Protein AF-A0A946UTT1-F1 (afdb_monomer)

Nearest PDB structures (foldseek):
  8s7z-assembly2_C  TM=9.589E-01  e=4.850E-02  metagenome
  8s7z-assembly1_B  TM=9.622E-01  e=6.773E-02  metagenome
  8s7z-assembly1_A  TM=9.547E-01  e=8.461E-02  metagenome
  8s7z-assembly2_D  TM=9.545E-01  e=8.461E-02  metagenome
  4bpd-assembly2_D  TM=2.878E-01  e=1.806E+00  Escherichia coli K-12

pLDDT: mean 74.48, std 25.97, range [33.56, 98.62]

Secondary structure (DSSP, 8-state):
----------------------TT---------------------------S---GGGTTTS-HHHHHHHHHTTSS-HHHHHHHHHHHHHHHHHHH---S---HHHHHHHHHHHHHHHHTT----TTTT--------

Mean predicted aligned error: 16.3 Å

Sequence (137 aa):
MRNDPRRFRLTTGQSKRIDGFTRRRFLTLTGGVALASVVPGCSRDDHASPSGPAPKDELHYATLTDVAQKIKSR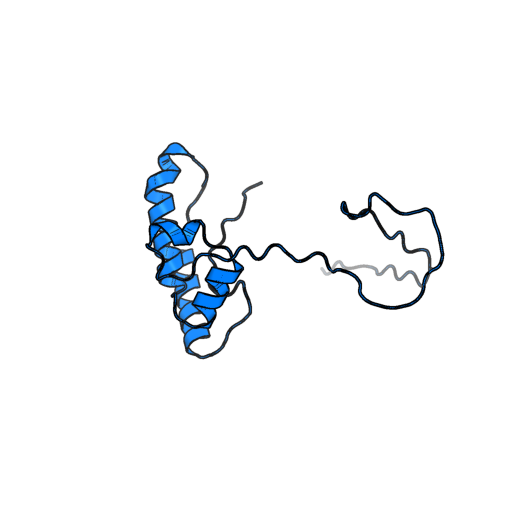ELSPVELTKSLLSRIEAVDSRLKSYVTVTSERALAAARVAEDEIASGVYRGPMHGIPVAVKDL

Foldseek 3Di:
DDDDDDDDDDDDDDDDDPDDDDVPDPDDDDDDDDDDDDDPPPPPPPPPDPPDPDDLVCLVVDDLQVVLVCCLVVVDQLLNSLVSVVVVCVVPCVPVVPDPDDPSVVSNVQSVVLRVCSVVVNDPDSCRSPDDDDDDD

Radius of gyration: 24.22 Å; Cα contacts (8 Å, |Δi|>4): 68; chains: 1; bounding box: 53×68×56 Å

Solvent-accessible surface area (backbone atoms only — not comparable to full-atom values): 9534 Å² total; per-residue (Å²): 135,87,87,84,85,79,90,83,86,80,80,88,78,92,76,78,88,81,82,81,84,66,98,83,74,92,79,85,87,89,86,83,91,80,82,84,87,79,80,82,67,82,73,72,80,76,79,73,71,80,91,61,91,68,58,83,85,45,66,88,74,53,52,66,66,60,52,29,50,32,41,74,71,63,79,37,54,25,43,58,54,44,51,52,53,51,54,48,44,71,76,47,34,88,78,66,66,77,70,94,73,84,59,63,69,62,54,47,52,53,13,46,55,36,41,54,35,45,74,74,67,56,70,86,52,72,66,61,40,57,84,81,87,81,86,88,130

Structure (mmCIF, N/CA/C/O backbone):
data_AF-A0A946UTT1-F1
#
_entry.id   AF-A0A946UTT1-F1
#
loop_
_atom_site.group_PDB
_atom_site.id
_atom_site.type_symbol
_atom_site.label_atom_id
_atom_site.label_alt_id
_atom_site.label_comp_id
_atom_site.label_asym_id
_atom_site.label_entity_id
_atom_site.label_seq_id
_atom_site.pdbx_PDB_ins_code
_atom_site.Cartn_x
_atom_site.Cartn_y
_atom_site.Cartn_z
_atom_site.occupancy
_atom_site.B_iso_or_equiv
_atom_site.auth_seq_id
_atom_site.auth_comp_id
_atom_site.auth_asym_id
_atom_site.auth_atom_id
_atom_site.pdbx_PDB_model_num
ATOM 1 N N . MET A 1 1 ? 4.712 -48.414 9.205 1.00 42.16 1 MET A N 1
ATOM 2 C CA . MET A 1 1 ? 6.094 -48.011 8.869 1.00 42.16 1 MET A CA 1
ATOM 3 C C . MET A 1 1 ? 6.134 -46.477 8.877 1.00 42.16 1 MET A C 1
ATOM 5 O O . MET A 1 1 ? 5.952 -45.887 7.833 1.00 42.16 1 MET A O 1
ATOM 9 N N . ARG A 1 2 ? 6.106 -45.706 9.973 1.00 43.25 2 ARG A N 1
ATOM 10 C CA . ARG A 1 2 ? 6.830 -45.712 11.260 1.00 43.25 2 ARG A CA 1
ATOM 11 C C . ARG A 1 2 ? 8.328 -45.947 11.102 1.00 43.25 2 ARG A C 1
ATOM 13 O O . ARG A 1 2 ? 8.760 -47.090 11.156 1.00 43.25 2 ARG A O 1
ATOM 20 N N . ASN A 1 3 ? 9.066 -44.853 10.918 1.00 35.28 3 ASN A N 1
ATOM 21 C CA . ASN A 1 3 ? 10.494 -44.783 11.194 1.00 35.28 3 ASN A CA 1
ATOM 22 C C . ASN A 1 3 ? 10.830 -43.406 11.801 1.00 35.28 3 ASN A C 1
ATOM 24 O O . ASN A 1 3 ? 11.163 -42.459 11.098 1.00 35.28 3 ASN A O 1
A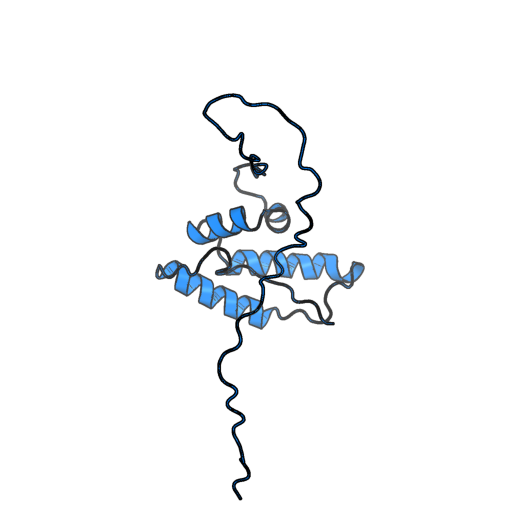TOM 28 N N . ASP A 1 4 ? 10.652 -43.318 13.117 1.00 49.66 4 ASP A N 1
ATOM 29 C CA . ASP A 1 4 ? 11.376 -42.416 14.016 1.00 49.66 4 ASP A CA 1
ATOM 30 C C . ASP A 1 4 ? 12.181 -43.335 14.939 1.00 49.66 4 ASP A C 1
ATOM 32 O O . ASP A 1 4 ? 11.595 -44.224 15.575 1.00 49.66 4 ASP A O 1
ATOM 36 N N . PRO A 1 5 ? 13.513 -43.186 14.969 1.00 44.62 5 PRO A N 1
ATOM 37 C CA . PRO A 1 5 ? 14.217 -43.508 16.191 1.00 44.62 5 PRO A CA 1
ATOM 38 C C . PRO A 1 5 ? 15.305 -42.484 16.560 1.00 44.62 5 PRO A C 1
ATOM 40 O O . PRO A 1 5 ? 16.405 -42.493 16.014 1.00 44.62 5 PRO A O 1
ATOM 43 N N . ARG A 1 6 ? 15.032 -41.812 17.688 1.00 44.47 6 ARG A N 1
ATOM 44 C CA . ARG A 1 6 ? 15.965 -41.457 18.788 1.00 44.47 6 ARG A CA 1
ATOM 45 C C . ARG A 1 6 ? 16.674 -40.106 18.616 1.00 44.47 6 ARG A C 1
ATOM 47 O O . ARG A 1 6 ? 17.670 -39.977 17.925 1.00 44.47 6 ARG A O 1
ATOM 54 N N . ARG A 1 7 ? 16.184 -39.037 19.254 1.00 42.88 7 ARG A N 1
ATOM 55 C CA . ARG A 1 7 ? 16.236 -38.770 20.713 1.00 42.88 7 ARG A CA 1
ATOM 56 C C . ARG A 1 7 ? 17.674 -38.810 21.245 1.00 42.88 7 ARG A C 1
ATOM 58 O O . ARG A 1 7 ? 18.050 -39.734 21.958 1.00 42.88 7 ARG A O 1
ATOM 65 N N . PHE A 1 8 ? 18.447 -37.769 20.939 1.00 38.56 8 PHE A N 1
ATOM 66 C CA . PHE A 1 8 ? 19.688 -37.464 21.647 1.00 38.56 8 PHE A CA 1
ATOM 67 C C . PHE A 1 8 ? 19.450 -36.260 22.564 1.00 38.56 8 PHE A C 1
ATOM 69 O O . PHE A 1 8 ? 19.428 -35.106 22.147 1.00 38.56 8 PHE A O 1
ATOM 76 N N . ARG A 1 9 ? 19.164 -36.569 23.830 1.00 36.56 9 ARG A N 1
ATOM 77 C CA . ARG A 1 9 ? 19.050 -35.612 24.929 1.00 36.56 9 ARG A CA 1
ATOM 78 C C . ARG A 1 9 ? 20.452 -35.469 25.515 1.00 36.56 9 ARG A C 1
ATOM 80 O O . ARG A 1 9 ? 20.884 -36.365 26.232 1.00 36.56 9 ARG A O 1
ATOM 87 N N . LEU A 1 10 ? 21.152 -34.379 25.208 1.00 42.41 10 LEU A N 1
ATOM 88 C CA . LEU A 1 10 ? 22.338 -33.979 25.962 1.00 42.41 10 LEU A CA 1
ATOM 89 C C . LEU A 1 10 ? 21.962 -32.861 26.926 1.00 42.41 10 LEU A C 1
ATOM 91 O O . LEU A 1 10 ? 21.425 -31.819 26.561 1.00 42.41 10 LEU A O 1
ATOM 95 N N . THR A 1 11 ? 22.198 -33.172 28.187 1.00 35.66 11 THR A N 1
ATOM 96 C CA . THR A 1 11 ? 22.093 -32.318 29.355 1.00 35.66 11 THR A CA 1
ATOM 97 C C . THR A 1 11 ? 23.193 -31.260 29.352 1.00 35.66 11 THR A C 1
ATOM 99 O O . THR A 1 11 ? 24.346 -31.570 29.081 1.00 35.66 11 THR A O 1
ATOM 102 N N . THR A 1 12 ? 22.791 -30.040 29.702 1.00 41.97 12 THR A N 1
ATOM 103 C CA . THR A 1 12 ? 23.521 -29.003 30.445 1.00 41.97 12 THR A CA 1
ATOM 104 C C . THR A 1 12 ? 25.034 -28.889 30.233 1.00 41.97 12 THR A C 1
ATOM 106 O O . THR A 1 12 ? 25.822 -29.650 30.784 1.00 41.97 12 THR A O 1
ATOM 109 N N . GLY A 1 13 ? 25.432 -27.804 29.570 1.00 33.97 13 GLY A N 1
ATOM 110 C CA . GLY A 1 13 ? 26.804 -27.310 29.544 1.00 33.97 13 GLY A CA 1
ATOM 111 C C . GLY A 1 13 ? 26.812 -25.818 29.239 1.00 33.97 13 GLY A C 1
ATOM 112 O O . GLY A 1 13 ? 26.855 -25.411 28.086 1.00 33.97 13 GLY A O 1
ATOM 113 N N . GLN A 1 14 ? 26.706 -25.014 30.295 1.00 45.06 14 GLN A N 1
ATOM 114 C CA . GLN A 1 14 ? 27.020 -23.586 30.321 1.00 45.06 14 GLN A CA 1
ATOM 115 C C . GLN A 1 14 ? 28.321 -23.294 29.559 1.00 45.06 14 GLN A C 1
ATOM 117 O O . GLN A 1 14 ? 29.364 -23.800 29.963 1.00 45.06 14 GLN A O 1
ATOM 122 N N . SER A 1 15 ? 28.302 -22.443 28.528 1.00 37.44 15 SER A N 1
ATOM 123 C CA . SER A 1 15 ? 29.493 -21.663 28.170 1.00 37.44 15 SER A CA 1
ATOM 124 C C . SER A 1 15 ? 29.187 -20.510 27.213 1.00 37.44 15 SER A C 1
ATOM 126 O O . SER A 1 15 ? 28.824 -20.708 26.060 1.00 37.44 15 SER A O 1
ATOM 128 N N . LYS A 1 16 ? 29.402 -19.306 27.751 1.00 41.06 16 LYS A N 1
ATOM 129 C CA . LYS A 1 16 ? 29.819 -18.062 27.093 1.00 41.06 16 LYS A CA 1
ATOM 130 C C . LYS A 1 16 ? 28.969 -17.502 25.944 1.00 41.06 16 LYS A C 1
ATOM 132 O O . LYS A 1 16 ? 29.119 -17.846 24.777 1.00 41.06 16 LYS A O 1
ATOM 137 N N . ARG A 1 17 ? 28.224 -16.448 26.306 1.00 43.75 17 ARG A N 1
ATOM 138 C CA . ARG A 1 17 ? 27.966 -15.287 25.443 1.00 43.75 17 ARG A CA 1
ATOM 139 C C . ARG A 1 17 ? 29.249 -14.880 24.716 1.00 43.75 17 ARG A C 1
ATOM 141 O O . ARG A 1 17 ? 30.258 -14.598 25.363 1.00 43.75 17 ARG A O 1
ATOM 148 N N . ILE A 1 18 ? 29.159 -14.762 23.400 1.00 52.84 18 ILE A N 1
ATOM 149 C CA . ILE A 1 18 ? 30.002 -13.860 22.621 1.00 52.84 18 ILE A CA 1
ATOM 150 C C . ILE A 1 18 ? 29.080 -12.791 22.045 1.00 52.84 18 ILE A C 1
ATOM 152 O O . ILE A 1 18 ? 28.517 -12.902 20.961 1.00 52.84 18 ILE A O 1
ATOM 156 N N . ASP A 1 19 ? 28.853 -11.782 22.878 1.00 38.81 19 ASP A N 1
ATOM 157 C CA . ASP A 1 19 ? 28.230 -10.539 22.470 1.00 38.81 19 ASP A CA 1
ATOM 158 C C . ASP A 1 19 ? 29.162 -9.817 21.488 1.00 38.81 19 ASP A C 1
ATOM 160 O O . ASP A 1 19 ? 30.323 -9.556 21.796 1.00 38.81 19 ASP A O 1
ATOM 164 N N . GLY A 1 20 ? 28.603 -9.413 20.348 1.00 34.75 20 GLY A N 1
ATOM 165 C CA . GLY A 1 20 ? 28.983 -8.158 19.709 1.00 34.75 20 GLY A CA 1
ATOM 166 C C . GLY A 1 20 ? 29.784 -8.263 18.418 1.00 34.75 20 GLY A C 1
ATOM 167 O O . GLY A 1 20 ? 30.996 -8.412 18.440 1.00 34.75 20 GLY A O 1
ATOM 168 N N . PHE A 1 21 ? 29.116 -7.970 17.299 1.00 44.75 21 PHE A N 1
ATOM 169 C CA . PHE A 1 21 ? 29.657 -7.005 16.336 1.00 44.75 21 PHE A CA 1
ATOM 170 C C . PHE A 1 21 ? 28.519 -6.287 15.595 1.00 44.75 21 PHE A C 1
ATOM 172 O O . PHE A 1 21 ? 28.282 -6.441 14.400 1.00 44.75 21 PHE A O 1
ATOM 179 N N . THR A 1 22 ? 27.765 -5.484 16.347 1.00 48.12 22 THR A N 1
ATOM 180 C CA . THR A 1 22 ? 26.869 -4.474 15.776 1.00 48.12 22 THR A CA 1
ATOM 181 C C . THR A 1 22 ? 27.731 -3.365 15.176 1.00 48.12 22 THR A C 1
ATOM 183 O O . THR A 1 22 ? 28.548 -2.778 15.884 1.00 48.12 22 THR A O 1
ATOM 186 N N . ARG A 1 23 ? 27.518 -3.045 13.890 1.00 55.25 23 ARG A N 1
ATOM 187 C CA . ARG A 1 23 ? 28.243 -2.053 13.057 1.00 55.25 23 ARG A CA 1
ATOM 188 C C . ARG A 1 23 ? 28.239 -0.596 13.571 1.00 55.25 23 ARG A C 1
ATOM 190 O O . ARG A 1 23 ? 28.536 0.322 12.820 1.00 55.25 23 ARG A O 1
ATOM 197 N N . ARG A 1 24 ? 27.881 -0.347 14.831 1.00 50.97 24 ARG A N 1
ATOM 198 C CA . ARG A 1 24 ? 27.643 0.992 15.391 1.00 50.97 24 ARG A CA 1
ATOM 199 C C . ARG A 1 24 ? 28.409 1.269 16.686 1.00 50.97 24 ARG A C 1
ATOM 201 O O . ARG A 1 24 ? 27.943 2.039 17.516 1.00 50.97 24 ARG A O 1
ATOM 208 N N . ARG A 1 25 ? 29.558 0.621 16.897 1.00 46.12 25 ARG A N 1
ATOM 209 C CA . ARG A 1 25 ? 30.304 0.726 18.163 1.00 46.12 25 ARG A CA 1
ATOM 210 C C . ARG A 1 25 ? 31.818 0.875 17.977 1.00 46.12 25 ARG A C 1
ATOM 212 O O . ARG A 1 25 ? 32.604 0.161 18.584 1.00 46.12 25 ARG A O 1
ATOM 219 N N . PHE A 1 26 ? 32.213 1.826 17.134 1.00 47.41 26 PHE A N 1
ATOM 220 C CA . PHE A 1 26 ? 33.610 2.190 16.886 1.00 47.41 26 PHE A CA 1
ATOM 221 C C . PHE A 1 26 ? 33.976 3.507 17.586 1.00 47.41 26 PHE A C 1
ATOM 223 O O . PHE A 1 26 ? 34.139 4.509 16.917 1.00 47.41 26 PHE A O 1
ATOM 230 N N . LEU A 1 27 ? 34.044 3.520 18.923 1.00 40.59 27 LEU A N 1
ATOM 231 C CA . LEU A 1 27 ? 34.926 4.382 19.744 1.00 40.59 27 LEU A CA 1
ATOM 232 C C . LEU A 1 27 ? 34.377 4.501 21.170 1.00 40.59 27 LEU A C 1
ATOM 234 O O . LEU A 1 27 ? 33.466 5.259 21.485 1.00 40.59 27 LEU A O 1
ATOM 238 N N . THR A 1 28 ? 34.984 3.728 22.054 1.00 42.38 28 THR A N 1
ATOM 239 C CA . THR A 1 28 ? 35.308 4.129 23.429 1.00 42.38 28 THR A CA 1
ATOM 240 C C . THR A 1 28 ? 36.844 3.977 23.470 1.00 42.38 28 THR A C 1
ATOM 242 O O . THR A 1 28 ? 37.356 3.093 22.791 1.00 42.38 28 THR A O 1
ATOM 245 N N . LEU A 1 29 ? 37.684 4.765 24.139 1.00 46.97 29 LEU A N 1
ATOM 246 C CA . LEU A 1 29 ? 37.609 5.289 25.500 1.00 46.97 29 LEU A CA 1
ATOM 247 C C . LEU A 1 29 ? 38.943 6.025 25.786 1.00 46.97 29 LEU A C 1
ATOM 249 O O . LEU A 1 29 ? 39.970 5.475 25.413 1.00 46.97 29 LEU A O 1
ATOM 253 N N . THR A 1 30 ? 38.921 7.186 26.454 1.00 42.19 30 THR A N 1
ATOM 254 C CA . THR A 1 30 ? 39.840 7.667 27.529 1.00 42.19 30 THR A CA 1
ATOM 255 C C . THR A 1 30 ? 39.522 9.151 27.742 1.00 42.19 30 THR A C 1
ATOM 257 O O . THR A 1 30 ? 39.545 9.896 26.775 1.00 42.19 30 THR A O 1
ATOM 260 N N . GLY A 1 31 ? 39.206 9.711 28.904 1.00 39.94 31 GLY A N 1
ATOM 261 C CA . GLY A 1 31 ? 39.100 9.271 30.291 1.00 39.94 31 GLY A CA 1
ATOM 262 C C . GLY A 1 31 ? 38.728 10.515 31.127 1.00 39.94 31 GLY A C 1
ATOM 263 O O . GLY A 1 31 ? 38.911 11.635 30.656 1.00 39.94 31 GLY A O 1
ATOM 264 N N . GLY A 1 32 ? 38.206 10.341 32.343 1.00 38.47 32 GLY A N 1
ATOM 265 C CA . GLY A 1 32 ? 38.015 11.447 33.294 1.00 38.47 32 GLY A CA 1
ATOM 266 C C . GLY A 1 32 ? 36.622 11.506 33.924 1.00 38.47 32 GLY A C 1
ATOM 267 O O . GLY A 1 32 ? 35.611 11.542 33.236 1.00 38.47 32 GLY A O 1
ATOM 268 N N . VAL A 1 33 ? 36.589 11.492 35.254 1.00 46.69 33 VAL A N 1
ATOM 269 C CA . VAL A 1 33 ? 35.400 11.531 36.118 1.00 46.69 33 VAL A CA 1
ATOM 270 C C . VAL A 1 33 ? 34.737 12.914 36.079 1.00 46.69 33 VAL A C 1
ATOM 272 O O . VAL A 1 33 ? 35.409 13.904 36.347 1.00 46.69 33 VAL A O 1
ATOM 275 N N . ALA A 1 34 ? 33.419 12.980 35.851 1.00 38.72 34 ALA A N 1
ATOM 276 C CA . ALA A 1 34 ? 32.571 14.095 36.285 1.00 38.72 34 ALA A CA 1
ATOM 277 C C . ALA A 1 34 ? 31.101 13.651 36.434 1.00 38.72 34 ALA A C 1
ATOM 279 O O . ALA A 1 34 ? 30.613 12.774 35.725 1.00 38.72 34 ALA A O 1
ATOM 280 N N . LEU A 1 35 ? 30.441 14.237 37.428 1.00 42.44 35 LEU A N 1
ATOM 281 C CA . LEU A 1 35 ? 29.129 13.909 37.980 1.00 42.44 35 LEU A CA 1
ATOM 282 C C . LEU A 1 35 ? 27.957 14.136 37.006 1.00 42.44 35 LEU A C 1
ATOM 284 O O . LEU A 1 35 ? 27.961 15.084 36.237 1.00 42.44 35 LEU A O 1
ATOM 288 N N . ALA A 1 36 ? 26.941 13.282 37.156 1.00 38.50 36 ALA A N 1
ATOM 289 C CA . ALA A 1 36 ? 25.511 13.487 36.912 1.00 38.50 36 ALA A CA 1
ATOM 290 C C . ALA A 1 36 ? 25.026 14.268 35.665 1.00 38.50 36 ALA A C 1
ATOM 292 O O . ALA A 1 36 ? 25.185 15.474 35.529 1.00 38.50 36 ALA A O 1
ATOM 293 N N . SER A 1 37 ? 24.148 13.560 34.948 1.00 38.50 37 SER A N 1
ATOM 294 C CA . SER A 1 37 ? 22.957 14.030 34.227 1.00 38.50 37 SER A CA 1
ATOM 295 C C . SER A 1 37 ? 23.077 14.400 32.743 1.00 38.50 37 SER A C 1
ATOM 297 O O . SER A 1 37 ? 23.842 15.253 32.318 1.00 38.50 37 SER A O 1
ATOM 299 N N . VAL A 1 38 ? 22.181 13.740 32.001 1.00 47.94 38 VAL A N 1
ATOM 300 C CA . VAL A 1 38 ? 21.765 13.958 30.613 1.00 47.94 38 VAL A CA 1
ATOM 301 C C . VAL A 1 38 ? 22.739 13.451 29.552 1.00 47.94 38 VAL A C 1
ATOM 303 O O . VAL A 1 38 ? 23.634 14.134 29.075 1.00 47.94 38 VAL A O 1
ATOM 306 N N . VAL A 1 39 ? 22.460 12.220 29.118 1.00 46.41 39 VAL A N 1
ATOM 307 C CA . VAL A 1 39 ? 22.804 11.722 27.784 1.00 46.41 39 VAL A CA 1
ATOM 308 C C . VAL A 1 39 ? 22.145 12.670 26.775 1.00 46.41 39 VAL A C 1
ATOM 310 O O . VAL A 1 39 ? 20.912 12.714 26.748 1.00 46.41 39 VAL A O 1
ATOM 313 N N . PRO A 1 40 ? 22.881 13.405 25.922 1.00 45.50 40 PRO A N 1
ATOM 314 C CA . PRO A 1 40 ? 22.287 13.914 24.703 1.00 45.50 40 PRO A CA 1
ATOM 315 C C . PRO A 1 40 ? 22.046 12.670 23.858 1.00 45.50 40 PRO A C 1
ATOM 317 O O . PRO A 1 40 ? 22.966 12.089 23.275 1.00 45.50 40 PRO A O 1
ATOM 320 N N . GLY A 1 41 ? 20.809 12.176 23.914 1.00 39.03 41 GLY A N 1
ATOM 321 C CA . GLY A 1 41 ? 20.343 11.158 23.000 1.00 39.03 41 GLY A CA 1
ATOM 322 C C . GLY A 1 41 ? 20.684 11.609 21.590 1.00 39.03 41 GLY A C 1
ATOM 323 O O . GLY A 1 41 ? 20.572 12.789 21.264 1.00 39.03 41 GLY A O 1
ATOM 324 N N . CYS A 1 42 ? 21.119 10.669 20.757 1.00 33.56 42 CYS A N 1
ATOM 325 C CA . CYS A 1 42 ? 21.029 10.853 19.323 1.00 33.56 42 CYS A CA 1
ATOM 326 C C . CYS A 1 42 ? 19.568 11.197 19.025 1.00 33.56 42 CYS A C 1
ATOM 328 O O . CYS A 1 42 ? 18.717 10.302 19.019 1.00 33.56 42 CYS A O 1
ATOM 330 N N . SER A 1 43 ? 19.275 12.483 18.853 1.00 38.91 43 SER A N 1
ATOM 331 C CA . SER A 1 43 ? 18.053 12.939 18.223 1.00 38.91 43 SER A CA 1
ATOM 332 C C . SER A 1 43 ? 18.023 12.214 16.892 1.00 38.91 43 SER A C 1
ATOM 334 O O . SER A 1 43 ? 18.895 12.407 16.047 1.00 38.91 43 SER A O 1
ATOM 336 N N . ARG A 1 44 ? 17.104 11.253 16.770 1.00 44.75 44 ARG A N 1
ATOM 337 C CA . ARG A 1 44 ? 16.715 10.766 15.457 1.00 44.75 44 ARG A CA 1
ATOM 338 C C . ARG A 1 44 ? 16.318 12.014 14.702 1.00 44.75 44 ARG A C 1
ATOM 340 O O . ARG A 1 44 ? 15.483 12.758 15.203 1.00 44.75 44 ARG A O 1
ATOM 347 N N . ASP A 1 45 ? 16.971 12.242 13.576 1.00 36.81 45 ASP A N 1
ATOM 348 C CA . ASP A 1 45 ? 16.554 13.253 12.630 1.00 36.81 45 ASP A CA 1
ATOM 349 C C . ASP A 1 45 ? 15.060 13.047 12.387 1.00 36.81 45 ASP A C 1
ATOM 351 O O . ASP A 1 45 ? 14.634 12.037 11.815 1.00 36.81 45 ASP A O 1
ATOM 355 N N . ASP A 1 46 ? 14.263 13.970 12.917 1.00 41.53 46 ASP A N 1
ATOM 356 C CA . ASP A 1 46 ? 12.881 14.125 12.533 1.00 41.53 46 ASP A CA 1
ATOM 357 C C . ASP A 1 46 ? 12.943 14.513 11.057 1.00 41.53 46 ASP A C 1
ATOM 359 O O . ASP A 1 46 ? 13.143 15.676 10.702 1.00 41.53 46 ASP A O 1
ATOM 363 N N . HIS A 1 47 ? 12.816 13.527 10.165 1.00 49.41 47 HIS A N 1
ATOM 364 C CA . HIS A 1 47 ? 12.324 13.792 8.823 1.00 49.41 47 HIS A CA 1
ATOM 365 C C . HIS A 1 47 ? 10.887 14.281 8.995 1.00 49.41 47 HIS A C 1
ATOM 367 O O . HIS A 1 47 ? 9.927 13.531 8.854 1.00 49.41 47 HIS A O 1
ATOM 373 N N . ALA A 1 48 ? 10.761 15.549 9.381 1.00 46.56 48 ALA A N 1
ATOM 374 C CA . ALA A 1 48 ? 9.531 16.296 9.347 1.00 46.56 48 ALA A CA 1
ATOM 375 C C . ALA A 1 48 ? 9.125 16.380 7.874 1.00 46.56 48 ALA A C 1
ATOM 377 O O . ALA A 1 48 ? 9.546 17.276 7.141 1.00 46.56 48 ALA A O 1
ATOM 378 N N . SER A 1 49 ? 8.356 15.384 7.430 1.00 50.62 49 SER A N 1
ATOM 379 C CA . SER A 1 49 ? 7.597 15.469 6.191 1.00 50.62 49 SER A CA 1
ATOM 380 C C . SER A 1 49 ? 6.721 16.720 6.275 1.00 50.62 49 SER A C 1
ATOM 382 O O . SER A 1 49 ? 6.024 16.894 7.280 1.00 50.62 49 SER A O 1
ATOM 384 N N . PRO A 1 50 ? 6.736 17.601 5.261 1.00 52.66 50 PRO A N 1
ATOM 385 C CA . PRO A 1 50 ? 5.905 18.795 5.256 1.00 52.66 50 PRO A CA 1
ATOM 386 C C . PRO A 1 50 ? 4.432 18.399 5.422 1.00 52.66 50 PRO A C 1
ATOM 388 O O . PRO A 1 50 ? 3.867 17.639 4.636 1.00 52.66 50 PRO A O 1
ATOM 391 N N . SER A 1 51 ? 3.813 18.887 6.496 1.00 53.53 51 SER A N 1
ATOM 392 C CA . SER A 1 51 ? 2.416 18.630 6.826 1.00 53.53 51 SER A CA 1
ATOM 393 C C . SER A 1 51 ? 1.506 19.503 5.954 1.00 53.53 51 SER A C 1
ATOM 395 O O . SER A 1 51 ? 1.113 20.601 6.345 1.00 53.53 51 SER A O 1
ATOM 397 N N . GLY A 1 52 ? 1.190 19.011 4.760 1.00 51.81 52 GLY A N 1
ATOM 398 C CA . GLY A 1 52 ? 0.111 19.491 3.897 1.00 51.81 52 GLY A CA 1
ATOM 399 C C . GLY A 1 52 ? -0.599 18.300 3.238 1.00 51.81 52 GLY A C 1
ATOM 400 O O . GLY A 1 52 ? -0.070 17.182 3.286 1.00 51.81 52 GLY A O 1
ATOM 401 N N . PRO A 1 53 ? -1.800 18.476 2.651 1.00 52.53 53 PRO A N 1
ATOM 402 C CA . PRO A 1 53 ? -2.408 17.434 1.832 1.00 52.53 53 PRO A CA 1
ATOM 403 C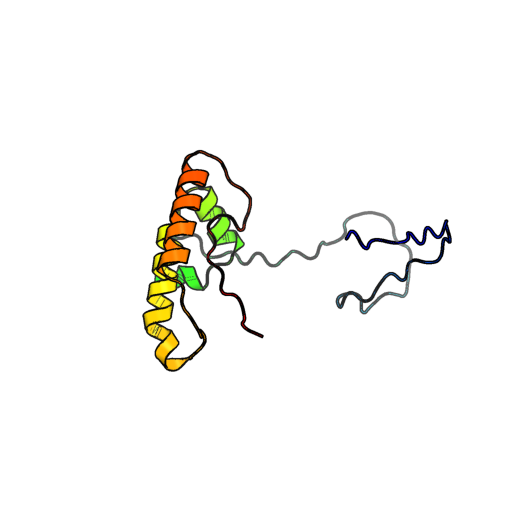 C . PRO A 1 53 ? -1.485 17.166 0.640 1.00 52.53 53 PRO A C 1
ATOM 405 O O . PRO A 1 53 ? -1.404 17.955 -0.298 1.00 52.53 53 PRO A O 1
ATOM 408 N N . ALA A 1 54 ? -0.742 16.069 0.737 1.00 48.88 54 ALA A N 1
ATOM 409 C CA . ALA A 1 54 ? 0.271 15.684 -0.226 1.00 48.88 54 ALA A CA 1
ATOM 410 C C . ALA A 1 54 ? -0.388 15.448 -1.601 1.00 48.88 54 ALA A C 1
ATOM 412 O O . ALA A 1 54 ? -1.316 14.631 -1.686 1.00 48.88 54 ALA A O 1
ATOM 413 N N . PRO A 1 55 ? 0.044 16.117 -2.687 1.00 53.38 55 PRO A N 1
ATOM 414 C CA . PRO A 1 55 ? -0.309 15.687 -4.034 1.00 53.38 55 PRO A CA 1
ATOM 415 C C . PRO A 1 55 ? 0.052 14.203 -4.210 1.00 53.38 55 PRO A C 1
ATOM 417 O O . PRO A 1 55 ? 0.994 13.701 -3.600 1.00 53.38 55 PRO A O 1
ATOM 420 N N . LYS A 1 56 ? -0.704 13.467 -5.037 1.00 54.66 56 LYS A N 1
ATOM 421 C CA . LYS A 1 56 ? -0.553 12.003 -5.211 1.00 54.66 56 LYS A CA 1
ATOM 422 C C . LYS A 1 56 ? 0.890 11.567 -5.526 1.00 54.66 56 LYS A C 1
ATOM 424 O O . LYS A 1 56 ? 1.281 10.458 -5.160 1.00 54.66 56 LYS A O 1
ATOM 429 N N . ASP A 1 57 ? 1.672 12.456 -6.137 1.00 57.97 57 ASP A N 1
ATOM 430 C CA . ASP A 1 57 ? 3.086 12.274 -6.472 1.00 57.97 57 ASP A CA 1
ATOM 431 C C . ASP A 1 57 ? 4.033 12.251 -5.257 1.00 57.97 57 ASP A C 1
ATOM 433 O O . ASP A 1 57 ? 5.159 11.785 -5.374 1.00 57.97 57 ASP A O 1
ATOM 437 N N . GLU A 1 58 ? 3.610 12.668 -4.066 1.00 76.62 58 GLU A N 1
ATOM 438 C CA . GLU A 1 58 ? 4.474 12.670 -2.875 1.00 76.62 58 GLU A CA 1
ATOM 439 C C . GLU A 1 58 ? 4.387 11.375 -2.055 1.00 76.62 58 GLU A C 1
ATOM 441 O O . GLU A 1 58 ? 5.309 11.054 -1.302 1.00 76.62 58 GLU A O 1
ATOM 446 N N . LEU A 1 59 ? 3.322 10.574 -2.214 1.00 87.75 59 LEU A N 1
ATOM 447 C CA . LEU A 1 59 ? 3.100 9.389 -1.370 1.00 87.75 59 LEU A CA 1
ATOM 448 C C . LEU A 1 59 ? 4.223 8.349 -1.469 1.00 87.75 59 LEU A C 1
ATOM 450 O O . LEU A 1 59 ? 4.489 7.644 -0.502 1.00 87.75 59 LEU A O 1
ATOM 454 N N . HIS A 1 60 ? 4.896 8.253 -2.617 1.00 89.19 60 HIS A N 1
ATOM 455 C CA . HIS A 1 60 ? 5.984 7.297 -2.825 1.00 89.19 60 HIS A CA 1
ATOM 456 C C . HIS A 1 60 ? 7.350 7.779 -2.305 1.00 89.19 60 HIS A C 1
ATOM 458 O O . HIS A 1 60 ? 8.299 6.995 -2.306 1.00 89.19 60 HIS A O 1
ATOM 464 N N . TYR A 1 61 ? 7.449 9.036 -1.856 1.00 92.12 61 TYR A N 1
ATOM 465 C CA . TYR A 1 61 ? 8.602 9.583 -1.131 1.00 92.12 61 TYR A CA 1
ATOM 466 C C . TYR A 1 61 ? 8.341 9.746 0.372 1.00 92.12 61 TYR A C 1
ATOM 468 O O . TYR A 1 61 ? 9.285 9.958 1.132 1.00 92.12 61 TYR A O 1
ATOM 476 N N . ALA A 1 62 ? 7.084 9.631 0.807 1.00 92.75 62 ALA A N 1
ATOM 477 C CA . ALA A 1 62 ? 6.718 9.700 2.213 1.00 92.75 62 ALA A CA 1
ATOM 478 C C . ALA A 1 62 ? 7.394 8.587 3.029 1.00 92.75 62 ALA A C 1
ATOM 480 O O . ALA A 1 62 ? 7.575 7.457 2.563 1.00 92.75 62 ALA A O 1
ATOM 481 N N . THR A 1 63 ? 7.748 8.896 4.278 1.00 95.19 63 THR A N 1
ATOM 482 C CA . THR A 1 63 ? 8.331 7.887 5.162 1.00 95.19 63 THR A CA 1
ATOM 483 C C . THR A 1 63 ? 7.281 6.849 5.551 1.00 95.19 63 THR A C 1
ATOM 485 O O . THR A 1 63 ? 6.084 7.135 5.634 1.00 95.19 63 THR A O 1
ATOM 488 N N . LEU A 1 64 ? 7.734 5.630 5.853 1.00 94.94 64 LEU A N 1
ATOM 489 C CA . LEU A 1 64 ? 6.849 4.562 6.319 1.00 94.94 64 LEU A CA 1
ATOM 490 C C . LEU A 1 64 ? 6.041 4.988 7.548 1.00 94.94 64 LEU A C 1
ATOM 492 O O . LEU A 1 64 ? 4.857 4.684 7.639 1.00 94.94 64 LEU A O 1
ATOM 496 N N . THR A 1 65 ? 6.674 5.699 8.483 1.00 95.12 65 THR A N 1
ATOM 497 C CA . THR A 1 65 ? 6.021 6.161 9.709 1.00 95.12 65 THR A CA 1
ATOM 498 C C . THR A 1 65 ? 4.915 7.163 9.401 1.00 95.12 65 THR A C 1
ATOM 500 O O . THR A 1 65 ? 3.828 7.027 9.957 1.00 95.12 65 THR A O 1
ATOM 503 N N . ASP A 1 66 ? 5.145 8.113 8.492 1.00 94.75 66 ASP A N 1
ATOM 504 C CA . ASP A 1 66 ? 4.135 9.112 8.117 1.00 94.75 66 ASP A CA 1
ATOM 505 C C . ASP A 1 66 ? 2.921 8.451 7.469 1.00 94.75 66 ASP A C 1
ATOM 507 O O . ASP A 1 66 ? 1.778 8.719 7.840 1.00 94.75 66 ASP A O 1
ATOM 511 N N . VAL A 1 67 ? 3.167 7.535 6.531 1.00 96.75 67 VAL A N 1
ATOM 512 C CA . VAL A 1 67 ? 2.110 6.775 5.856 1.00 96.75 67 VAL A CA 1
ATOM 513 C C . VAL A 1 67 ? 1.342 5.916 6.860 1.00 96.75 67 VAL A C 1
ATOM 515 O O . VAL A 1 67 ? 0.113 5.914 6.851 1.00 96.75 67 VAL A O 1
ATOM 518 N N . ALA A 1 68 ? 2.040 5.234 7.769 1.00 96.50 68 ALA A N 1
ATOM 519 C CA . ALA A 1 68 ? 1.415 4.418 8.803 1.00 96.50 68 ALA A CA 1
ATOM 520 C C . ALA A 1 68 ? 0.545 5.250 9.759 1.00 96.50 68 ALA A C 1
ATOM 522 O O . ALA A 1 68 ? -0.534 4.802 10.145 1.00 96.50 68 ALA A O 1
ATOM 523 N N . GLN A 1 69 ? 0.975 6.463 10.130 1.00 96.31 69 GLN A N 1
ATOM 524 C CA . GLN A 1 69 ? 0.152 7.363 10.945 1.00 96.31 69 GLN A CA 1
ATOM 525 C C . GLN A 1 69 ? -1.092 7.826 10.187 1.00 96.31 69 GLN A C 1
ATOM 527 O O . GLN A 1 69 ? -2.181 7.735 10.746 1.00 96.31 69 GLN A O 1
ATOM 532 N N . LYS A 1 70 ? -0.956 8.222 8.915 1.00 96.50 70 LYS A N 1
ATOM 533 C CA . LYS A 1 70 ? -2.093 8.614 8.061 1.00 96.50 70 LYS A CA 1
ATOM 534 C C . LYS A 1 70 ? -3.094 7.474 7.856 1.00 96.50 70 LYS A C 1
ATOM 536 O O . LYS A 1 70 ? -4.301 7.695 7.860 1.00 96.50 70 LYS A O 1
ATOM 541 N N . ILE A 1 71 ? -2.610 6.239 7.720 1.00 97.12 71 ILE A N 1
ATOM 542 C CA . ILE A 1 71 ? -3.463 5.045 7.649 1.00 97.12 71 ILE A CA 1
ATOM 543 C C . ILE A 1 71 ? -4.174 4.806 8.983 1.00 97.12 71 ILE A C 1
ATOM 545 O O . ILE A 1 71 ? -5.383 4.576 9.016 1.00 97.12 71 ILE A O 1
ATOM 549 N N . LYS A 1 72 ? -3.451 4.903 10.103 1.00 96.62 72 LYS A N 1
ATOM 550 C CA . LYS A 1 72 ? -4.023 4.729 11.444 1.00 96.62 72 LYS A CA 1
ATOM 551 C C . LYS A 1 72 ? -5.086 5.787 11.763 1.00 96.62 72 LYS A C 1
ATOM 553 O O . LYS A 1 72 ? -6.098 5.448 12.374 1.00 96.62 72 LYS A O 1
ATOM 558 N N . SER A 1 73 ? -4.868 7.043 11.367 1.00 96.50 73 SER A N 1
ATOM 559 C CA . SER A 1 73 ? -5.838 8.137 11.523 1.00 96.50 73 SER A CA 1
ATOM 560 C C . SER A 1 73 ? -6.960 8.110 10.481 1.00 96.50 73 SER A C 1
ATOM 562 O O . SER A 1 73 ? -7.908 8.882 10.603 1.00 96.50 73 SER A O 1
ATOM 564 N N . ARG A 1 74 ? -6.898 7.186 9.507 1.00 95.06 74 ARG A N 1
ATOM 565 C CA . ARG A 1 74 ? -7.837 7.043 8.381 1.00 95.06 74 ARG A CA 1
ATOM 566 C C . ARG A 1 74 ? -7.862 8.249 7.434 1.00 95.06 74 ARG A C 1
ATOM 568 O O . ARG A 1 74 ? -8.809 8.413 6.675 1.00 95.06 74 ARG A O 1
ATOM 575 N N . GLU A 1 75 ? -6.814 9.068 7.450 1.00 96.00 75 GLU A N 1
ATOM 576 C CA . GLU A 1 75 ? -6.582 10.124 6.455 1.00 96.00 75 GLU A CA 1
ATOM 577 C C . GLU A 1 75 ? -6.162 9.556 5.095 1.00 96.00 75 GLU A C 1
ATOM 579 O O . GLU A 1 75 ? -6.330 10.213 4.071 1.00 96.00 75 GLU A O 1
ATOM 584 N N . LEU A 1 76 ? -5.596 8.347 5.086 1.00 95.94 76 LEU A N 1
ATOM 585 C CA . LEU A 1 76 ? -5.175 7.642 3.882 1.00 95.94 76 LEU A CA 1
ATOM 586 C C . LEU A 1 76 ? -5.672 6.198 3.919 1.00 95.94 76 LEU A C 1
ATOM 588 O O . LEU A 1 76 ? -5.403 5.468 4.873 1.00 95.94 76 LEU A O 1
ATOM 592 N N . SER A 1 77 ? -6.344 5.762 2.857 1.00 97.06 77 SER A N 1
ATOM 593 C CA . SER A 1 77 ? -6.737 4.362 2.710 1.00 97.06 77 SER A CA 1
ATOM 594 C C . SER A 1 77 ? -5.550 3.485 2.267 1.00 97.06 77 SER A C 1
ATOM 596 O O . SER A 1 77 ? -4.824 3.853 1.334 1.00 97.06 77 SER A O 1
ATOM 598 N N . PRO A 1 78 ? -5.377 2.273 2.838 1.00 97.94 78 PRO A N 1
ATOM 599 C CA . PRO A 1 78 ? -4.455 1.264 2.309 1.00 97.94 78 PRO A CA 1
ATOM 600 C C . PRO A 1 78 ? -4.694 0.942 0.825 1.00 97.94 78 PRO A C 1
ATOM 602 O O . PRO A 1 78 ? -3.749 0.708 0.064 1.00 97.94 78 PRO A O 1
ATOM 605 N N . VAL A 1 79 ? -5.958 0.939 0.388 1.00 98.31 79 VAL A N 1
ATOM 606 C CA . VAL A 1 79 ? -6.342 0.654 -1.001 1.00 98.31 79 VAL A CA 1
ATOM 607 C C . VAL A 1 79 ? -5.914 1.795 -1.916 1.00 98.31 79 VAL A C 1
ATOM 609 O O . VAL A 1 79 ? -5.370 1.544 -2.993 1.00 98.31 79 VAL A O 1
ATOM 612 N N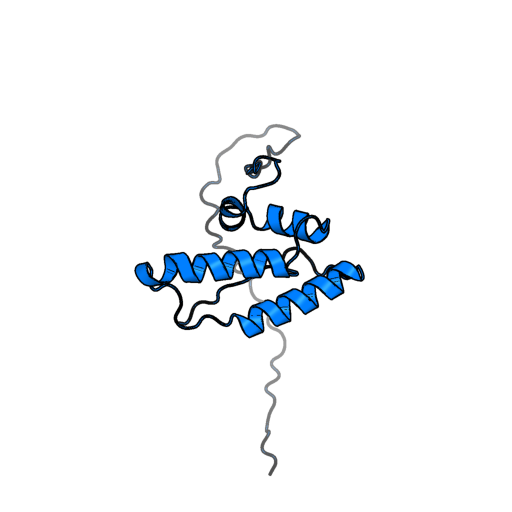 . GLU A 1 80 ? -6.121 3.043 -1.499 1.00 97.00 80 GLU A N 1
ATOM 613 C CA . GLU A 1 80 ? -5.684 4.225 -2.251 1.00 97.00 80 GLU A CA 1
ATOM 614 C C . GLU A 1 80 ? -4.163 4.284 -2.389 1.00 97.00 80 GLU A C 1
ATOM 616 O O . GLU A 1 80 ? -3.654 4.480 -3.497 1.00 97.00 80 GLU A O 1
ATOM 621 N N . LEU A 1 81 ? -3.437 4.029 -1.297 1.00 97.06 81 LEU A N 1
ATOM 622 C CA . LEU A 1 81 ? -1.979 3.928 -1.307 1.00 97.06 81 LEU A CA 1
ATOM 623 C C . LEU A 1 81 ? -1.506 2.853 -2.292 1.00 97.06 81 LEU A C 1
ATOM 625 O O . LEU A 1 81 ? -0.646 3.111 -3.136 1.00 97.06 81 LEU A O 1
ATOM 629 N N . THR A 1 82 ? -2.100 1.660 -2.225 1.00 97.88 82 THR A N 1
ATOM 630 C CA . THR A 1 82 ? -1.747 0.541 -3.109 1.00 97.88 82 THR A CA 1
ATOM 631 C C . THR A 1 82 ? -1.989 0.894 -4.575 1.00 97.88 82 THR A C 1
ATOM 633 O O . THR A 1 82 ? -1.111 0.682 -5.409 1.00 97.88 82 THR A O 1
ATOM 636 N N . LYS A 1 83 ? -3.143 1.489 -4.905 1.00 97.69 83 LYS A N 1
ATOM 637 C CA . LYS A 1 83 ? -3.460 1.935 -6.273 1.00 97.69 83 LYS A CA 1
ATOM 638 C C . LYS A 1 83 ? -2.467 2.977 -6.783 1.00 97.69 83 LYS A C 1
ATOM 640 O O . LYS A 1 83 ? -2.045 2.893 -7.936 1.00 97.69 83 LYS A O 1
ATOM 645 N N . SER A 1 84 ? -2.082 3.933 -5.937 1.00 96.44 84 SER A N 1
A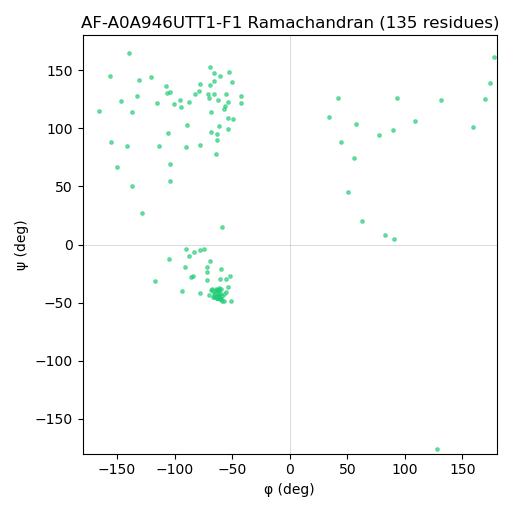TOM 646 C CA . SER A 1 84 ? -1.093 4.958 -6.290 1.00 96.44 84 SER A CA 1
ATOM 647 C C . SER A 1 84 ? 0.258 4.330 -6.649 1.00 96.44 84 SER A C 1
ATOM 649 O O . SER A 1 84 ? 0.822 4.611 -7.708 1.00 96.44 84 SER A O 1
ATOM 651 N N . LEU A 1 85 ? 0.742 3.394 -5.824 1.00 96.44 85 LEU A N 1
ATOM 652 C CA . LEU A 1 85 ? 2.007 2.704 -6.082 1.00 96.44 85 LEU A CA 1
ATOM 653 C C . LEU A 1 85 ? 1.950 1.808 -7.325 1.00 96.44 85 LEU A C 1
ATOM 655 O O . LEU A 1 85 ? 2.902 1.810 -8.101 1.00 96.44 85 LEU A O 1
ATOM 659 N N . LEU A 1 86 ? 0.842 1.099 -7.561 1.00 97.12 86 LEU A N 1
ATOM 660 C CA . LEU A 1 86 ? 0.650 0.309 -8.784 1.00 97.12 86 LEU A CA 1
ATOM 661 C C . LEU A 1 86 ? 0.667 1.191 -10.040 1.00 97.12 86 LEU A C 1
ATOM 663 O O . LEU A 1 86 ? 1.386 0.886 -10.987 1.00 97.12 86 LEU A O 1
ATOM 667 N N . SER A 1 87 ? -0.025 2.333 -10.006 1.00 96.44 87 SER A N 1
ATOM 668 C CA . SER A 1 87 ? -0.031 3.301 -11.116 1.00 96.44 87 SER A CA 1
ATOM 669 C C . SER A 1 87 ? 1.381 3.822 -11.414 1.00 96.44 87 SER A C 1
ATOM 671 O O . SER A 1 87 ? 1.780 3.991 -12.565 1.00 96.44 87 SER A O 1
ATOM 673 N N . ARG A 1 88 ? 2.187 4.038 -10.369 1.00 95.44 88 ARG A N 1
ATOM 674 C CA . ARG A 1 88 ? 3.587 4.441 -10.521 1.00 95.44 88 ARG A CA 1
ATOM 675 C C . ARG A 1 88 ? 4.454 3.329 -11.113 1.00 95.44 88 ARG A C 1
ATOM 677 O O . ARG A 1 88 ? 5.343 3.621 -11.911 1.00 95.44 88 ARG A O 1
ATOM 684 N N . ILE A 1 89 ? 4.233 2.076 -10.712 1.00 96.38 89 ILE A N 1
ATOM 685 C CA . ILE A 1 89 ? 4.932 0.925 -11.297 1.00 96.38 89 ILE A CA 1
ATOM 686 C C . ILE A 1 89 ? 4.644 0.875 -12.800 1.00 96.38 89 ILE A C 1
ATOM 688 O O . ILE A 1 89 ? 5.586 0.835 -13.586 1.00 96.38 89 ILE A O 1
ATOM 692 N N . GLU A 1 90 ? 3.380 0.993 -13.207 1.00 96.06 90 GLU A N 1
ATOM 693 C CA . GLU A 1 90 ? 2.988 1.024 -14.624 1.00 96.06 90 GLU A CA 1
ATOM 694 C C . GLU A 1 90 ? 3.676 2.159 -15.402 1.00 96.06 90 GLU A C 1
ATOM 696 O O . GLU A 1 90 ? 4.178 1.944 -16.506 1.00 96.06 90 GLU A O 1
ATOM 701 N N . ALA A 1 91 ? 3.768 3.354 -14.812 1.00 95.31 91 ALA A N 1
ATOM 702 C CA . ALA A 1 91 ? 4.370 4.517 -15.463 1.00 95.31 91 ALA A CA 1
ATOM 703 C C . ALA A 1 91 ? 5.904 4.438 -15.610 1.00 95.31 91 ALA A C 1
ATOM 705 O O . ALA A 1 91 ? 6.465 5.017 -16.542 1.00 95.31 91 ALA A O 1
ATOM 706 N N . VAL A 1 92 ? 6.604 3.766 -14.688 1.00 95.94 92 VAL A N 1
ATOM 707 C CA . VAL A 1 92 ? 8.070 3.886 -14.556 1.00 95.94 92 VAL A CA 1
ATOM 708 C C . VAL A 1 92 ? 8.814 2.574 -14.827 1.00 95.94 92 VAL A C 1
ATOM 710 O O . VAL A 1 92 ? 9.942 2.595 -15.332 1.00 95.94 92 VAL A O 1
ATOM 713 N N . ASP A 1 93 ? 8.217 1.423 -14.517 1.00 96.75 93 ASP A N 1
ATOM 714 C CA . ASP A 1 93 ? 8.943 0.150 -14.489 1.00 96.75 93 ASP A CA 1
ATOM 715 C C . ASP A 1 93 ? 9.331 -0.374 -15.877 1.00 96.75 93 ASP A C 1
ATOM 717 O O . ASP A 1 93 ? 10.308 -1.107 -16.008 1.00 96.75 93 ASP A O 1
ATOM 721 N N . SER A 1 94 ? 8.673 0.098 -16.940 1.00 95.06 94 SER A N 1
ATOM 722 C CA . SER A 1 94 ? 9.075 -0.185 -18.328 1.00 95.06 94 SER A CA 1
ATOM 723 C C . SER A 1 94 ? 10.531 0.211 -18.620 1.00 95.06 94 SER A C 1
ATOM 725 O O . SER A 1 94 ? 11.206 -0.422 -19.436 1.00 95.06 94 SER A O 1
ATOM 727 N N . ARG A 1 95 ? 11.037 1.237 -17.923 1.00 97.06 95 ARG A N 1
ATOM 728 C CA . ARG A 1 95 ? 12.414 1.734 -18.044 1.00 97.06 95 ARG A CA 1
ATOM 729 C C . ARG A 1 95 ? 13.357 1.100 -17.028 1.00 97.06 95 ARG A C 1
ATOM 731 O O . ARG A 1 95 ? 14.505 0.833 -17.367 1.00 97.06 95 ARG A O 1
ATOM 738 N N . LEU A 1 96 ? 12.893 0.902 -15.793 1.00 96.81 96 LEU A N 1
ATOM 739 C CA . LEU A 1 96 ? 13.738 0.436 -14.689 1.00 96.81 96 LEU A CA 1
ATOM 740 C C . LEU A 1 96 ? 13.862 -1.087 -14.615 1.00 96.81 96 LEU A C 1
ATOM 742 O O . LEU A 1 96 ? 14.873 -1.571 -14.114 1.00 96.81 96 LEU A O 1
ATOM 746 N N . LYS A 1 97 ? 12.856 -1.829 -15.095 1.00 96.25 97 LYS A N 1
ATOM 747 C CA . LYS A 1 97 ? 12.786 -3.298 -15.041 1.00 96.25 97 LYS A CA 1
ATOM 748 C C . LYS A 1 97 ? 13.057 -3.836 -13.629 1.00 96.25 97 LYS A C 1
ATOM 750 O O . LYS A 1 97 ? 13.857 -4.749 -13.439 1.00 96.25 97 LYS A O 1
ATOM 755 N N . SER A 1 98 ? 12.439 -3.210 -12.629 1.00 95.94 98 SER A N 1
ATOM 756 C CA . SER A 1 98 ? 12.652 -3.502 -11.208 1.00 95.94 98 SER A CA 1
ATOM 757 C C . SER A 1 98 ? 11.812 -4.676 -10.710 1.00 95.94 98 SER A C 1
ATOM 759 O O . SER A 1 98 ? 12.227 -5.348 -9.764 1.00 95.94 98 SER A O 1
ATOM 761 N N . TYR A 1 99 ? 10.656 -4.944 -11.325 1.00 96.56 99 TYR A N 1
ATOM 762 C CA . TYR A 1 99 ? 9.766 -6.032 -10.923 1.00 96.56 99 TYR A CA 1
ATOM 763 C C . TYR A 1 99 ? 9.811 -7.190 -11.921 1.00 96.56 99 TYR A C 1
ATOM 765 O O . TYR A 1 99 ? 9.639 -7.007 -13.121 1.00 96.56 99 TYR A O 1
ATOM 773 N N . VAL A 1 100 ? 9.986 -8.413 -11.411 1.00 95.50 100 VAL A N 1
ATOM 774 C CA . VAL A 1 100 ? 9.802 -9.642 -12.207 1.00 95.50 100 VAL A CA 1
ATOM 775 C C . VAL A 1 100 ? 8.314 -9.949 -12.365 1.00 95.50 100 VAL A C 1
ATOM 777 O O . VAL A 1 100 ? 7.849 -10.346 -13.429 1.00 95.50 100 VAL A O 1
ATOM 780 N N . THR A 1 101 ? 7.541 -9.778 -11.292 1.00 96.19 101 THR A N 1
ATOM 781 C CA . THR A 1 101 ? 6.098 -10.027 -11.287 1.00 96.19 101 THR A CA 1
ATOM 782 C C . THR A 1 101 ? 5.408 -9.042 -10.356 1.00 96.19 101 THR A C 1
ATOM 784 O O . THR A 1 101 ? 5.709 -8.981 -9.164 1.00 96.19 101 THR A O 1
ATOM 787 N N . VAL A 1 102 ? 4.451 -8.291 -10.896 1.00 97.44 102 VAL A N 1
ATOM 788 C CA . VAL A 1 102 ? 3.586 -7.393 -10.125 1.00 97.44 102 VAL A CA 1
ATOM 789 C C . VAL A 1 102 ? 2.292 -8.137 -9.801 1.00 97.44 102 VAL A C 1
ATOM 791 O O . VAL A 1 102 ? 1.621 -8.646 -10.693 1.00 97.44 102 VAL A O 1
ATOM 794 N N . THR A 1 103 ? 1.932 -8.226 -8.519 1.00 97.50 103 THR A N 1
ATOM 795 C CA . THR A 1 103 ? 0.754 -8.981 -8.049 1.00 97.50 103 THR A CA 1
ATOM 796 C C . THR A 1 103 ? -0.413 -8.056 -7.689 1.00 97.50 103 THR A C 1
ATOM 798 O O . THR A 1 103 ? -0.943 -8.106 -6.580 1.00 97.50 103 THR A O 1
ATOM 801 N N . SER A 1 104 ? -0.822 -7.205 -8.635 1.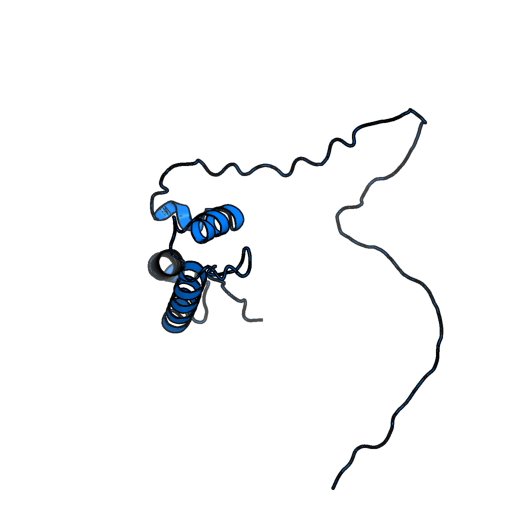00 98.00 104 SER A N 1
ATOM 802 C CA . SER A 1 104 ? -1.792 -6.115 -8.428 1.00 98.00 104 SER A CA 1
ATOM 803 C C . SER A 1 104 ? -3.086 -6.559 -7.744 1.00 98.00 104 SER A C 1
ATOM 805 O O . SER A 1 104 ? -3.499 -5.963 -6.751 1.00 98.00 104 SER A O 1
ATOM 807 N N . GLU A 1 105 ? -3.706 -7.638 -8.223 1.00 97.94 105 GLU A N 1
ATOM 808 C CA . GLU A 1 105 ? -4.966 -8.148 -7.667 1.00 97.94 105 GLU A CA 1
ATOM 809 C C . GLU A 1 105 ? -4.816 -8.601 -6.212 1.00 97.94 105 GLU A C 1
ATOM 811 O O . GLU A 1 105 ? -5.623 -8.241 -5.356 1.00 97.94 105 GLU A O 1
ATOM 816 N N . ARG A 1 106 ? -3.744 -9.347 -5.912 1.00 98.19 106 ARG A N 1
ATOM 817 C CA . ARG A 1 106 ? -3.453 -9.825 -4.553 1.00 98.19 106 ARG A CA 1
ATOM 818 C C . ARG A 1 106 ? -3.148 -8.664 -3.613 1.00 98.19 106 ARG A C 1
ATOM 820 O O . ARG A 1 106 ? -3.646 -8.656 -2.490 1.00 98.19 106 ARG A O 1
ATOM 827 N N . ALA A 1 107 ? -2.373 -7.683 -4.074 1.00 98.31 107 ALA A N 1
ATOM 828 C CA . ALA A 1 107 ? -2.056 -6.488 -3.302 1.00 98.31 107 ALA A CA 1
ATOM 829 C C . ALA A 1 107 ? -3.325 -5.693 -2.959 1.00 98.31 107 ALA A C 1
ATOM 831 O O . ALA A 1 107 ? -3.531 -5.332 -1.802 1.00 98.31 107 ALA A O 1
ATOM 832 N N . LEU A 1 108 ? -4.218 -5.484 -3.933 1.00 98.62 108 LEU A N 1
ATOM 833 C CA . LEU A 1 108 ? -5.485 -4.784 -3.711 1.00 98.62 108 LEU A CA 1
ATOM 834 C C . LEU A 1 108 ? -6.443 -5.566 -2.807 1.00 98.62 108 LEU A C 1
ATOM 836 O O . LEU A 1 108 ? -7.118 -4.956 -1.981 1.00 98.62 108 LEU A O 1
ATOM 840 N N . ALA A 1 109 ? -6.509 -6.892 -2.934 1.00 98.62 109 ALA A N 1
ATOM 841 C CA . ALA A 1 109 ? -7.315 -7.725 -2.045 1.00 98.62 109 ALA A CA 1
ATOM 842 C C . ALA A 1 109 ? -6.819 -7.638 -0.592 1.00 98.62 109 ALA A C 1
ATOM 844 O O . ALA A 1 109 ? -7.616 -7.409 0.316 1.00 98.62 109 AL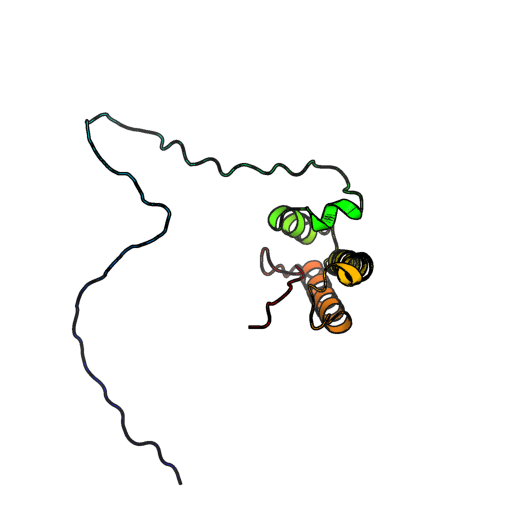A A O 1
ATOM 845 N N . ALA A 1 110 ? -5.505 -7.737 -0.373 1.00 98.38 110 ALA A N 1
ATOM 846 C CA . ALA A 1 110 ? -4.909 -7.583 0.952 1.00 98.38 110 ALA A CA 1
ATOM 847 C C . ALA A 1 110 ? -5.123 -6.172 1.529 1.00 98.38 110 ALA A C 1
ATOM 849 O O . ALA A 1 110 ? -5.412 -6.030 2.715 1.00 98.38 110 ALA A O 1
ATOM 850 N N . ALA A 1 111 ? -5.035 -5.136 0.691 1.00 98.50 111 ALA A N 1
ATOM 851 C CA . ALA A 1 111 ? -5.289 -3.759 1.101 1.00 98.50 111 ALA A CA 1
ATOM 852 C C . ALA A 1 111 ? -6.742 -3.534 1.547 1.00 98.50 111 ALA A C 1
ATOM 854 O O . ALA A 1 111 ? -6.958 -2.827 2.525 1.00 98.50 111 ALA A O 1
ATOM 855 N N . ARG A 1 112 ? -7.725 -4.161 0.882 1.00 98.62 112 ARG A N 1
ATOM 856 C CA . ARG A 1 112 ? -9.142 -4.100 1.291 1.00 98.62 112 ARG A CA 1
ATOM 857 C C . ARG A 1 112 ? -9.368 -4.754 2.651 1.00 98.62 112 ARG A C 1
ATOM 859 O O . ARG A 1 112 ? -9.987 -4.151 3.511 1.00 98.62 112 ARG A O 1
ATOM 866 N N . VAL A 1 113 ? -8.795 -5.939 2.873 1.00 98.62 113 VAL A N 1
ATOM 867 C CA . VAL A 1 113 ? -8.873 -6.611 4.183 1.00 98.62 113 VAL A CA 1
ATOM 868 C C . VAL A 1 113 ? -8.270 -5.732 5.281 1.00 98.62 113 VAL A C 1
ATOM 870 O O . VAL A 1 113 ? -8.864 -5.573 6.342 1.00 98.62 113 VAL A O 1
ATOM 873 N N . ALA A 1 114 ? -7.112 -5.122 5.018 1.00 98.31 114 ALA A N 1
ATOM 874 C CA . ALA A 1 114 ? -6.489 -4.189 5.949 1.00 98.31 114 ALA A CA 1
ATOM 875 C C . ALA A 1 114 ? -7.363 -2.950 6.212 1.00 98.31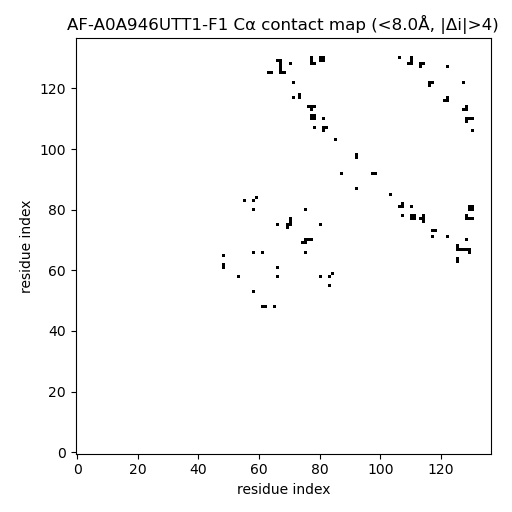 114 ALA A C 1
ATOM 877 O O . ALA A 1 114 ? -7.504 -2.522 7.353 1.00 98.31 114 ALA A O 1
ATOM 878 N N . GLU A 1 115 ? -7.963 -2.375 5.171 1.00 98.38 115 GLU A N 1
ATOM 879 C CA . GLU A 1 115 ? -8.883 -1.243 5.293 1.00 98.38 115 GLU A CA 1
ATOM 880 C C . GLU A 1 115 ? -10.099 -1.587 6.165 1.00 98.38 115 GLU A C 1
ATOM 882 O O . GLU A 1 115 ? -10.399 -0.839 7.097 1.00 98.38 115 GLU A O 1
ATOM 887 N N . ASP A 1 116 ? -10.734 -2.738 5.933 1.00 98.38 116 ASP A N 1
ATOM 888 C CA . ASP A 1 116 ? -11.882 -3.215 6.711 1.00 98.38 116 ASP A CA 1
ATOM 889 C C . ASP A 1 116 ? -11.516 -3.432 8.189 1.00 98.38 116 ASP A C 1
ATOM 891 O O . ASP A 1 116 ? -12.237 -3.014 9.101 1.00 98.38 116 ASP A O 1
ATOM 895 N N . GLU A 1 117 ? -10.355 -4.032 8.457 1.00 98.31 117 GLU A N 1
ATOM 896 C CA . GLU A 1 117 ? -9.859 -4.234 9.820 1.00 98.31 117 GLU A CA 1
ATOM 897 C C . GLU A 1 117 ? -9.591 -2.909 10.536 1.00 98.31 117 GLU A C 1
ATOM 899 O O . GLU A 1 117 ? -10.046 -2.707 11.666 1.00 98.31 117 GLU A O 1
ATOM 904 N N . ILE A 1 118 ? -8.927 -1.965 9.870 1.00 97.62 118 ILE A N 1
ATOM 905 C CA . ILE A 1 118 ? -8.653 -0.632 10.415 1.00 97.62 118 ILE A CA 1
ATOM 906 C C . ILE A 1 118 ? -9.957 0.134 10.652 1.00 97.62 118 ILE A C 1
ATOM 908 O O . ILE A 1 118 ? -10.109 0.799 11.686 1.00 97.62 118 ILE A O 1
ATOM 912 N N . ALA A 1 119 ? -10.925 0.025 9.741 1.00 96.50 119 ALA A N 1
ATOM 913 C CA . ALA A 1 119 ? -12.254 0.607 9.896 1.00 96.50 119 ALA A CA 1
ATOM 914 C C . ALA A 1 119 ? -12.984 0.021 11.117 1.00 96.50 119 ALA A C 1
ATOM 916 O O . ALA A 1 119 ? -13.574 0.772 11.896 1.00 96.50 119 ALA A O 1
ATOM 917 N N . SER A 1 120 ? -12.839 -1.284 11.361 1.00 97.38 120 SER A N 1
ATOM 918 C CA . SER A 1 120 ? -13.380 -1.971 12.545 1.00 97.38 120 SER A CA 1
ATOM 919 C C . SER A 1 120 ? -12.621 -1.692 13.855 1.00 97.38 120 SER A C 1
ATOM 921 O O . SER A 1 120 ? -13.044 -2.129 14.922 1.00 97.38 120 SER A O 1
ATOM 923 N N . GLY A 1 121 ? -11.516 -0.937 13.804 1.00 96.75 121 GLY A N 1
ATOM 924 C CA . GLY A 1 121 ? -10.697 -0.580 14.970 1.00 96.75 121 GLY A CA 1
ATOM 925 C C . GLY A 1 121 ? -9.557 -1.559 15.274 1.00 96.75 121 GLY A C 1
ATOM 926 O O . GLY A 1 121 ? -8.840 -1.383 16.260 1.00 96.75 121 GLY A O 1
ATOM 927 N N . VAL A 1 122 ? -9.339 -2.563 14.424 1.00 97.69 122 VAL A N 1
ATOM 928 C CA . VAL A 1 122 ? -8.265 -3.551 14.564 1.00 97.69 122 VAL A CA 1
ATOM 929 C C . VAL A 1 122 ? -7.012 -3.062 13.835 1.00 97.69 122 VAL A C 1
ATOM 931 O O . VAL A 1 122 ? -6.729 -3.431 12.699 1.00 97.69 122 VAL A O 1
ATOM 934 N N . TYR A 1 123 ? -6.214 -2.228 14.505 1.00 97.38 123 TYR A N 1
ATOM 935 C CA . TYR A 1 123 ? -4.910 -1.800 13.989 1.00 97.38 123 TYR A CA 1
ATOM 936 C C . TYR A 1 123 ? -3.782 -2.691 14.526 1.00 97.38 123 TYR A C 1
ATOM 938 O O . TYR A 1 123 ? -3.524 -2.734 15.727 1.00 97.38 123 TYR A O 1
ATOM 946 N N . ARG A 1 124 ? -3.073 -3.388 13.629 1.00 96.62 124 ARG A N 1
ATOM 947 C CA . ARG A 1 124 ? -2.053 -4.407 13.990 1.00 96.62 124 ARG A CA 1
ATOM 948 C C . ARG A 1 124 ? -0.650 -3.825 14.209 1.00 96.62 124 ARG A C 1
ATOM 950 O O . ARG A 1 124 ? 0.238 -4.539 14.661 1.00 96.62 124 ARG A O 1
ATOM 957 N N . GLY A 1 125 ? -0.434 -2.552 13.876 1.00 96.62 125 GLY A N 1
ATOM 958 C CA . GLY A 1 125 ? 0.858 -1.872 14.000 1.00 96.62 125 GLY A CA 1
ATOM 959 C C . GLY A 1 125 ? 1.309 -1.188 12.704 1.00 96.62 125 GLY A C 1
A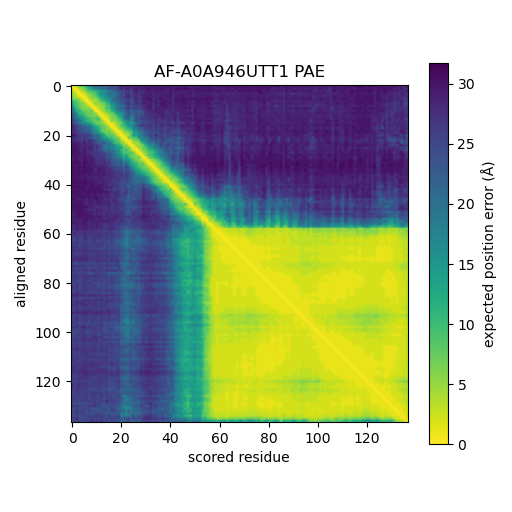TOM 960 O O . GLY A 1 125 ? 0.573 -1.209 11.724 1.00 96.62 125 GLY A O 1
ATOM 961 N N . PRO A 1 126 ? 2.521 -0.600 12.675 1.00 96.56 126 PRO A N 1
ATOM 962 C CA . PRO A 1 126 ? 2.968 0.293 11.596 1.00 96.56 126 PRO A CA 1
ATOM 963 C C . PRO A 1 126 ? 3.009 -0.304 10.182 1.00 96.56 126 PRO A C 1
ATOM 965 O O . PRO A 1 126 ? 2.993 0.442 9.216 1.00 96.56 126 PRO A O 1
ATOM 968 N N . MET A 1 127 ? 3.070 -1.631 10.049 1.00 97.31 127 MET A N 1
ATOM 969 C CA . MET A 1 127 ? 3.044 -2.321 8.749 1.00 97.31 127 MET A CA 1
ATOM 970 C C . MET A 1 127 ? 1.626 -2.681 8.280 1.00 97.31 127 MET A C 1
ATOM 972 O O . MET A 1 127 ? 1.463 -3.243 7.199 1.00 97.31 127 MET A O 1
ATOM 976 N N . HIS A 1 128 ? 0.594 -2.416 9.086 1.00 98.00 128 HIS A N 1
ATOM 977 C CA . HIS A 1 128 ? -0.778 -2.774 8.742 1.00 98.00 128 HIS A CA 1
ATOM 978 C C . HIS A 1 128 ? -1.256 -1.907 7.567 1.00 98.00 128 HIS A C 1
ATOM 980 O O . HIS A 1 128 ? -1.406 -0.698 7.705 1.00 98.00 128 HIS A O 1
ATOM 986 N N . GLY A 1 129 ? -1.509 -2.540 6.417 1.00 96.81 129 GLY A N 1
ATOM 987 C CA . GLY A 1 129 ? -1.981 -1.857 5.208 1.00 96.81 129 GLY A CA 1
ATOM 988 C C . GLY A 1 129 ? -0.873 -1.215 4.366 1.00 96.81 129 GLY A C 1
ATOM 989 O O . GLY A 1 129 ? -1.183 -0.512 3.409 1.00 96.81 129 GLY A O 1
ATOM 990 N N . ILE A 1 130 ? 0.404 -1.460 4.686 1.00 97.81 130 ILE A N 1
ATOM 991 C CA . ILE A 1 130 ? 1.549 -0.956 3.915 1.00 97.81 130 ILE A CA 1
ATOM 992 C C . ILE A 1 130 ? 1.905 -1.940 2.785 1.00 97.81 130 ILE A C 1
ATOM 994 O O . ILE A 1 130 ? 2.218 -3.099 3.072 1.00 97.81 130 ILE A O 1
ATOM 998 N N . PRO A 1 131 ? 1.911 -1.510 1.508 1.00 96.75 131 PRO A N 1
ATOM 999 C CA . PRO A 1 131 ? 2.365 -2.338 0.393 1.00 96.75 131 PRO A CA 1
ATOM 1000 C C . PRO A 1 131 ? 3.863 -2.635 0.484 1.00 96.75 131 PRO A C 1
ATOM 1002 O O . PRO A 1 131 ? 4.662 -1.759 0.811 1.00 96.75 131 PRO A O 1
ATOM 1005 N N . VAL A 1 132 ? 4.255 -3.864 0.146 1.00 96.62 132 VAL A N 1
ATOM 1006 C CA . VAL A 1 132 ? 5.654 -4.306 0.179 1.00 96.62 132 VAL A CA 1
ATOM 1007 C C . VAL A 1 132 ? 6.047 -4.991 -1.124 1.00 96.62 132 VAL A C 1
ATOM 1009 O O . VAL A 1 132 ? 5.274 -5.758 -1.696 1.00 96.62 132 VAL A O 1
ATOM 1012 N N . ALA A 1 133 ? 7.274 -4.732 -1.573 1.00 95.69 133 ALA A N 1
ATOM 1013 C CA . ALA A 1 133 ? 7.918 -5.453 -2.663 1.00 95.69 133 ALA A CA 1
ATOM 1014 C C . ALA A 1 133 ? 8.959 -6.413 -2.076 1.00 95.69 133 ALA A C 1
ATOM 1016 O O . ALA A 1 133 ? 9.766 -6.017 -1.233 1.00 95.69 133 ALA A O 1
ATOM 1017 N N . VAL A 1 134 ? 8.941 -7.672 -2.511 1.00 95.69 134 VAL A N 1
ATOM 1018 C CA . VAL A 1 134 ? 9.862 -8.712 -2.032 1.00 95.69 134 VAL A CA 1
ATOM 1019 C C . VAL A 1 134 ? 10.874 -9.024 -3.129 1.00 95.69 134 VAL A C 1
ATOM 1021 O O . VAL A 1 134 ? 10.510 -9.127 -4.299 1.00 95.69 134 VAL A O 1
ATOM 1024 N N . LYS A 1 135 ? 12.151 -9.148 -2.754 1.00 93.62 135 LYS A N 1
ATOM 1025 C CA . LYS A 1 135 ? 13.229 -9.482 -3.686 1.00 93.62 135 LYS A CA 1
ATOM 1026 C C . LYS A 1 135 ? 13.238 -10.983 -3.981 1.00 93.62 135 LYS A C 1
ATOM 1028 O O . LYS A 1 135 ? 13.220 -11.784 -3.053 1.00 93.62 135 LYS A O 1
ATOM 1033 N N . ASP A 1 136 ? 13.318 -11.315 -5.264 1.00 90.44 136 ASP A N 1
ATOM 1034 C CA . ASP A 1 136 ? 13.633 -12.655 -5.761 1.00 90.44 136 ASP A CA 1
ATOM 1035 C C . ASP A 1 136 ? 15.163 -12.852 -5.750 1.00 90.44 136 ASP A C 1
ATOM 1037 O O . ASP A 1 136 ? 15.887 -11.943 -6.191 1.00 90.44 136 ASP A O 1
ATOM 1041 N N . LEU A 1 137 ? 15.646 -13.957 -5.165 1.00 84.44 137 LEU A N 1
ATOM 1042 C CA . LEU A 1 137 ? 17.066 -14.236 -4.875 1.00 84.44 137 LEU A CA 1
ATOM 1043 C C . LEU A 1 137 ? 17.600 -15.428 -5.669 1.00 84.44 137 LEU A C 1
ATOM 1045 O O . LEU A 1 137 ? 16.887 -16.452 -5.733 1.00 84.44 137 LEU A O 1
#